Protein AF-A0A0F9F638-F1 (afdb_monomer_lite)

InterPro domains:
  IPR006597 Sel1-like repeat [PF08238] (1-35)
  IPR006597 Sel1-like repeat [SM00671] (1-35)
  IPR011990 Tetratricopeptide-like helical domain superfamily [G3DSA:1.25.40.10] (1-47)
  IPR052748 Integrated Stress Response Activator [PTHR45011] (2-45)

Sequence (47 aa):
SAQYNLGVCYKNGEGVKQDQKEAVRLYKLAADQGHADAKKRLAKMKK

Foldseek 3Di:
DVLQVVLVCLCVVPVHPNDNVSSLVSLVVCVVVVNPVSVVVNVVVVD

Organism: NCBI:txid412755

Radius of gyration: 9.46 Å; chains: 1; bounding box: 17×23×24 Å

Secondary structure (DSSP, 8-state):
-HHHHHHHHHHHTSSS---HHHHHHHHHHHHHTT-HHHHHHHHHHT-

Structure (mmCIF, N/CA/C/O backbone):
data_AF-A0A0F9F638-F1
#
_entry.id   AF-A0A0F9F638-F1
#
loop_
_atom_site.group_PDB
_atom_site.id
_atom_site.type_symbol
_atom_site.label_atom_id
_atom_site.label_alt_id
_atom_site.label_comp_id
_atom_site.label_asym_id
_atom_site.label_entity_id
_atom_site.label_seq_id
_atom_site.pdbx_PDB_ins_code
_atom_site.Cartn_x
_atom_site.Cartn_y
_atom_site.Cartn_z
_atom_site.occupancy
_atom_site.B_iso_or_equiv
_ato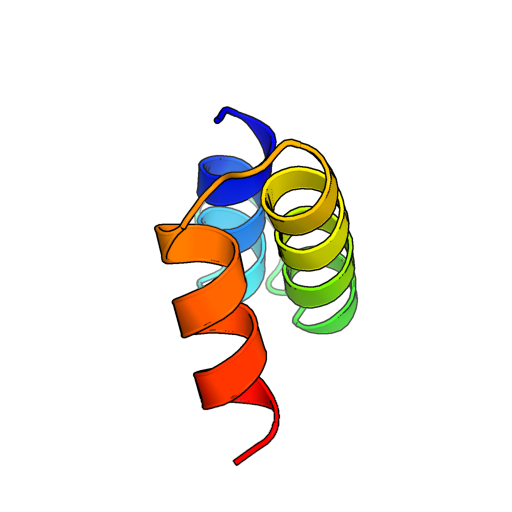m_site.auth_seq_id
_atom_site.auth_comp_id
_atom_site.auth_asym_id
_atom_site.auth_atom_id
_atom_site.pdbx_PDB_model_num
ATOM 1 N N . SER A 1 1 ? 6.840 4.631 -3.132 1.00 85.38 1 SER A N 1
ATOM 2 C CA . SER A 1 1 ? 5.796 5.628 -3.468 1.00 85.38 1 SER A CA 1
ATOM 3 C C . SER A 1 1 ? 5.124 6.172 -2.223 1.00 85.38 1 SER A C 1
ATOM 5 O O . SER A 1 1 ? 4.853 5.395 -1.313 1.00 85.38 1 SER A O 1
ATOM 7 N N . ALA A 1 2 ? 4.780 7.465 -2.203 1.00 94.12 2 ALA A N 1
ATOM 8 C CA . ALA A 1 2 ? 4.022 8.077 -1.102 1.00 94.12 2 ALA A CA 1
ATOM 9 C C . ALA A 1 2 ? 2.688 7.353 -0.835 1.00 94.12 2 ALA A C 1
ATOM 11 O O . ALA A 1 2 ? 2.333 7.104 0.310 1.00 94.12 2 ALA A O 1
ATOM 12 N 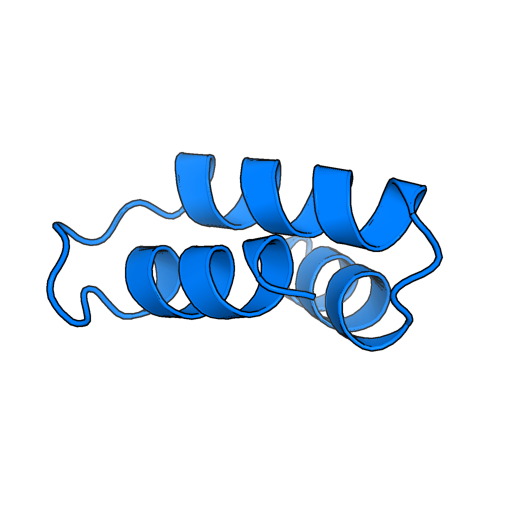N . GLN A 1 3 ? 2.012 6.906 -1.897 1.00 95.75 3 GLN A N 1
ATOM 13 C CA . GLN A 1 3 ? 0.783 6.109 -1.817 1.00 95.75 3 GLN A CA 1
ATOM 14 C C . GLN A 1 3 ? 0.977 4.785 -1.062 1.00 95.75 3 GLN A C 1
ATOM 16 O O . GLN A 1 3 ? 0.137 4.417 -0.253 1.00 95.75 3 GLN A O 1
ATOM 21 N N . TYR A 1 4 ? 2.096 4.080 -1.271 1.00 96.38 4 TYR A N 1
ATOM 22 C CA . TYR A 1 4 ? 2.378 2.841 -0.537 1.00 96.38 4 TYR A CA 1
ATOM 23 C C . TYR A 1 4 ? 2.544 3.116 0.961 1.00 96.38 4 TYR A C 1
ATOM 25 O O . TYR A 1 4 ? 1.934 2.426 1.772 1.00 96.38 4 TYR A O 1
ATOM 33 N N . ASN A 1 5 ? 3.308 4.149 1.323 1.00 96.06 5 ASN A N 1
ATOM 34 C CA . ASN A 1 5 ? 3.524 4.509 2.724 1.00 96.06 5 ASN A CA 1
ATOM 35 C C . ASN A 1 5 ? 2.215 4.936 3.394 1.00 96.06 5 ASN A C 1
ATOM 37 O O . ASN A 1 5 ? 1.891 4.432 4.462 1.00 96.06 5 ASN A O 1
ATOM 41 N N . LEU A 1 6 ? 1.408 5.763 2.724 1.00 95.62 6 LEU A N 1
ATOM 42 C CA . LEU A 1 6 ? 0.094 6.151 3.232 1.00 95.62 6 LEU A CA 1
ATOM 43 C C . LEU A 1 6 ? -0.832 4.933 3.383 1.00 95.62 6 LEU A C 1
ATOM 45 O O . LEU A 1 6 ? -1.545 4.819 4.375 1.00 95.62 6 LEU A O 1
ATOM 49 N N . GLY A 1 7 ? -0.773 3.978 2.450 1.00 96.56 7 GLY A N 1
ATOM 50 C CA . GLY A 1 7 ? -1.506 2.720 2.567 1.00 96.56 7 GLY A CA 1
ATOM 51 C C . GLY A 1 7 ? -1.074 1.895 3.782 1.00 96.56 7 GLY A C 1
ATOM 52 O O . GLY A 1 7 ? -1.917 1.293 4.439 1.00 96.56 7 GLY A O 1
ATOM 53 N N . VAL A 1 8 ? 0.221 1.898 4.129 1.00 95.88 8 VAL A N 1
ATOM 54 C CA . VAL A 1 8 ? 0.730 1.284 5.370 1.00 95.88 8 VAL A CA 1
ATOM 55 C C . VAL A 1 8 ? 0.197 2.012 6.603 1.00 95.88 8 VAL A C 1
ATOM 57 O O . VAL A 1 8 ? -0.295 1.343 7.508 1.00 95.88 8 VAL A O 1
ATOM 60 N N . CYS A 1 9 ? 0.198 3.346 6.609 1.00 96.62 9 CYS A N 1
ATOM 61 C CA . CYS A 1 9 ? -0.364 4.132 7.708 1.00 96.62 9 CYS A CA 1
ATOM 62 C C . CYS A 1 9 ? 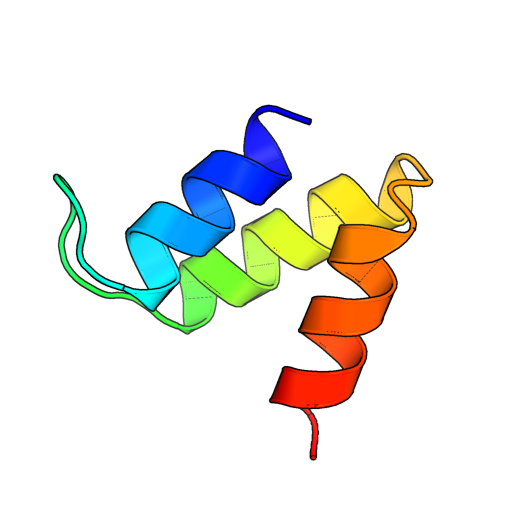-1.847 3.812 7.932 1.00 96.62 9 CYS A C 1
ATOM 64 O O . CYS A 1 9 ? -2.232 3.493 9.052 1.00 96.62 9 CYS A O 1
ATOM 66 N N . TYR A 1 10 ? -2.670 3.791 6.877 1.00 97.25 10 TYR A N 1
ATOM 67 C CA . TYR A 1 10 ? -4.084 3.403 6.985 1.00 97.25 10 TYR A CA 1
ATOM 68 C C . TYR A 1 10 ? -4.275 1.947 7.405 1.00 97.25 10 TYR A C 1
ATOM 70 O O . TYR A 1 10 ? -5.198 1.640 8.156 1.00 97.25 10 TYR A O 1
ATOM 78 N N . LYS A 1 11 ? -3.406 1.035 6.962 1.00 95.38 11 LYS A N 1
ATOM 79 C CA . LYS A 1 11 ? -3.462 -0.371 7.372 1.00 95.38 11 LYS A CA 1
ATOM 80 C C . LYS A 1 11 ? -3.176 -0.534 8.871 1.00 95.38 11 LYS A C 1
ATOM 82 O O . LYS A 1 11 ? -3.823 -1.361 9.509 1.00 95.38 11 LYS A O 1
ATOM 87 N N . ASN A 1 12 ? -2.211 0.215 9.401 1.00 94.62 12 ASN A N 1
ATOM 88 C CA . ASN A 1 12 ? -1.726 0.085 10.776 1.00 94.62 12 ASN A CA 1
ATOM 89 C C . ASN A 1 12 ? -2.382 1.074 11.758 1.00 94.62 12 ASN A C 1
ATOM 91 O O . ASN A 1 12 ? -2.215 0.927 12.963 1.00 94.62 12 ASN A O 1
ATOM 95 N N . GLY A 1 13 ? -3.098 2.086 11.263 1.00 95.62 13 GLY A N 1
ATOM 96 C CA . GLY A 1 13 ? -3.606 3.184 12.087 1.00 95.62 13 GLY A CA 1
ATOM 97 C C . GLY A 1 13 ? -2.517 4.148 12.580 1.00 95.62 13 GLY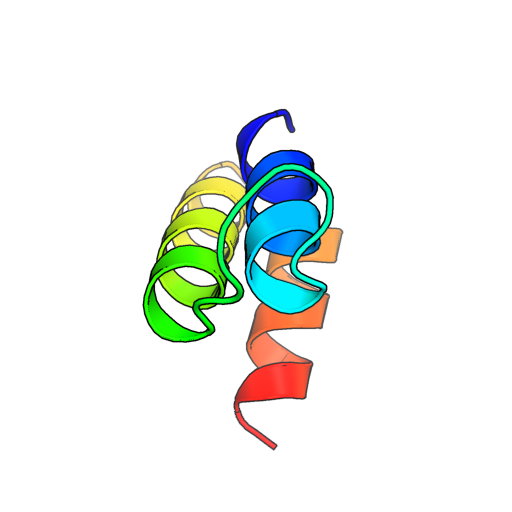 A C 1
ATOM 98 O O . GLY A 1 13 ? -2.660 4.753 13.639 1.00 95.62 13 GLY A O 1
ATOM 99 N N . GLU A 1 14 ? -1.405 4.282 11.852 1.00 94.19 14 GLU A N 1
ATOM 100 C CA . GLU A 1 14 ? -0.280 5.136 12.261 1.00 94.19 14 GLU A CA 1
ATOM 101 C C . GLU A 1 14 ? -0.522 6.586 11.838 1.00 94.19 14 GLU A C 1
ATOM 103 O O . GLU A 1 14 ? -0.444 6.922 10.656 1.00 94.19 14 GLU A O 1
ATOM 108 N N . GLY A 1 15 ? -0.854 7.448 12.803 1.00 93.12 15 GLY A N 1
ATOM 109 C CA . GLY A 1 15 ? -1.142 8.868 12.557 1.00 93.12 15 GLY A CA 1
ATOM 110 C C . GLY A 1 15 ? -2.458 9.131 11.812 1.00 93.12 15 GLY A C 1
ATOM 111 O O . GLY A 1 15 ? -2.832 10.283 11.612 1.00 93.12 15 GLY A O 1
ATOM 112 N N . VAL A 1 16 ? -3.181 8.076 11.430 1.00 93.44 16 VAL A N 1
ATOM 113 C CA . VAL A 1 16 ? -4.508 8.115 10.809 1.00 93.44 16 VAL A CA 1
ATOM 114 C C . VAL A 1 16 ? -5.393 7.051 11.441 1.00 93.44 16 VAL A C 1
ATOM 116 O O . VAL A 1 16 ? -4.907 6.057 11.974 1.00 93.44 16 VAL A O 1
ATOM 119 N N . LYS A 1 17 ? -6.714 7.220 11.355 1.00 95.81 17 LYS A N 1
ATOM 120 C CA . LYS A 1 17 ? -7.635 6.150 11.743 1.00 95.81 17 LYS A CA 1
ATOM 121 C C . LYS A 1 17 ? -7.399 4.938 10.842 1.00 95.81 17 LYS A C 1
ATOM 123 O O . LYS A 1 17 ? -7.347 5.083 9.621 1.00 95.81 17 LYS A O 1
ATOM 128 N N . GLN A 1 18 ? -7.272 3.760 11.447 1.00 96.81 18 GLN A N 1
ATOM 129 C CA 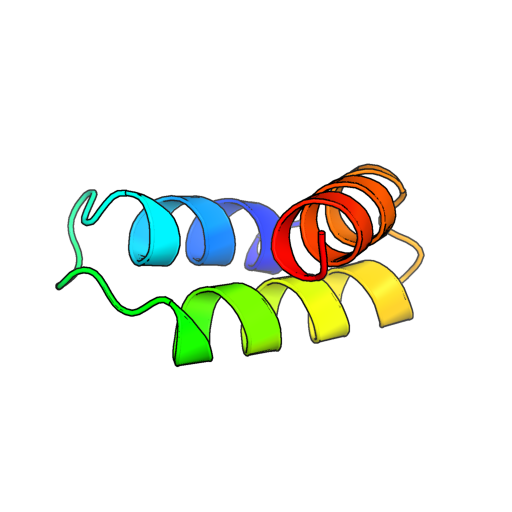. GLN A 1 18 ? -7.099 2.522 10.699 1.00 96.81 18 GLN A CA 1
ATOM 130 C C . GLN A 1 18 ? -8.277 2.314 9.738 1.00 96.81 18 GLN A C 1
ATOM 132 O O . GLN A 1 18 ? -9.436 2.293 10.156 1.00 96.81 18 GLN A O 1
ATOM 137 N N . ASP A 1 19 ? -7.966 2.131 8.458 1.00 96.94 19 ASP A N 1
ATOM 138 C CA . ASP A 1 19 ? -8.936 1.884 7.401 1.00 96.94 19 ASP A CA 1
ATOM 139 C C . ASP A 1 19 ? -8.334 0.962 6.334 1.00 96.94 19 ASP A C 1
ATOM 141 O O . ASP A 1 19 ? -7.502 1.346 5.508 1.00 96.94 19 ASP A O 1
ATOM 145 N N . GLN A 1 20 ? -8.781 -0.294 6.333 1.00 94.38 20 GLN A N 1
ATOM 146 C CA . GLN A 1 20 ? -8.306 -1.266 5.354 1.00 94.38 20 GLN A CA 1
ATOM 147 C C . GLN A 1 20 ? -8.772 -0.960 3.926 1.00 94.38 20 GLN A C 1
ATOM 149 O O . GLN A 1 20 ? -8.074 -1.326 2.979 1.00 94.38 20 GLN A O 1
ATOM 154 N N . LYS A 1 21 ? -9.918 -0.292 3.740 1.00 95.75 21 LYS A N 1
ATOM 155 C CA . LYS A 1 21 ? -10.421 0.047 2.402 1.00 95.75 21 LYS A CA 1
ATOM 156 C C . LYS A 1 21 ? -9.538 1.110 1.761 1.00 95.75 21 LYS A C 1
ATOM 158 O O . LYS A 1 21 ? -9.119 0.927 0.615 1.00 95.75 21 LYS A O 1
ATOM 163 N N . GLU A 1 22 ? -9.189 2.159 2.504 1.00 96.06 22 GLU A N 1
ATOM 164 C CA . GLU A 1 22 ? -8.248 3.176 2.015 1.00 96.06 22 GLU A CA 1
ATOM 165 C C . GLU A 1 22 ? -6.846 2.601 1.799 1.00 96.06 22 GLU A C 1
ATOM 167 O O . GLU A 1 22 ? -6.238 2.856 0.758 1.00 96.06 22 GLU A O 1
ATOM 172 N N . ALA A 1 23 ? -6.361 1.730 2.693 1.00 96.56 23 ALA A N 1
ATOM 173 C CA . ALA A 1 23 ? -5.090 1.035 2.487 1.00 96.56 23 ALA A CA 1
ATOM 174 C C . ALA A 1 23 ? -5.057 0.261 1.156 1.00 96.56 23 ALA A C 1
ATOM 176 O O . ALA A 1 23 ? -4.120 0.406 0.368 1.00 96.56 23 ALA A O 1
ATOM 177 N N . VAL A 1 24 ? -6.105 -0.518 0.859 1.00 96.25 24 VAL A N 1
ATOM 178 C CA . VAL A 1 24 ? -6.230 -1.258 -0.408 1.00 96.25 24 VAL A CA 1
ATOM 179 C C . VAL A 1 24 ? -6.300 -0.310 -1.606 1.00 96.25 24 VAL A C 1
ATOM 181 O O . VAL A 1 24 ? -5.664 -0.587 -2.626 1.00 96.25 24 VAL A O 1
ATOM 184 N N . ARG A 1 25 ? -7.034 0.807 -1.507 1.00 96.50 25 ARG A N 1
ATOM 185 C CA . ARG A 1 25 ? -7.125 1.814 -2.579 1.00 96.50 25 ARG A CA 1
ATOM 186 C C . ARG A 1 25 ? -5.752 2.399 -2.911 1.00 96.50 25 ARG A C 1
ATOM 188 O O . ARG A 1 25 ? -5.367 2.451 -4.078 1.00 96.50 25 ARG A O 1
ATOM 195 N N . LEU A 1 26 ? -4.990 2.765 -1.888 1.00 97.19 26 LEU A N 1
ATOM 196 C CA . LEU A 1 26 ? -3.653 3.335 -2.028 1.00 97.19 26 LEU A CA 1
ATOM 197 C C . LEU A 1 26 ? -2.629 2.317 -2.542 1.00 97.19 26 LEU A C 1
ATOM 199 O O . LEU A 1 26 ? -1.788 2.654 -3.377 1.00 97.19 26 LEU A O 1
ATOM 203 N N . TYR A 1 27 ? -2.727 1.056 -2.116 1.00 96.88 27 TYR A N 1
ATOM 204 C CA . TYR A 1 27 ? -1.908 -0.018 -2.675 1.00 96.88 27 TYR A CA 1
ATOM 205 C C . TYR A 1 27 ? -2.233 -0.313 -4.139 1.00 96.88 27 TYR A C 1
ATOM 207 O O . TYR A 1 27 ? -1.304 -0.592 -4.893 1.00 96.88 27 TYR A O 1
ATOM 215 N N . LYS A 1 28 ? -3.501 -0.229 -4.569 1.00 96.44 28 LYS A N 1
ATOM 216 C CA . LYS A 1 28 ? -3.850 -0.328 -5.998 1.00 96.44 28 LYS A CA 1
ATOM 217 C C . LYS A 1 28 ? -3.193 0.789 -6.795 1.00 96.44 28 LYS A C 1
ATOM 219 O O . LYS A 1 28 ? -2.471 0.496 -7.735 1.00 96.44 28 LYS A O 1
ATOM 224 N N . LEU A 1 29 ? -3.344 2.035 -6.352 1.00 96.69 29 LEU A N 1
ATOM 225 C CA . LEU A 1 29 ? -2.775 3.184 -7.055 1.00 96.69 29 LEU A CA 1
ATOM 226 C C . LEU A 1 29 ? -1.244 3.080 -7.176 1.00 96.69 29 LEU A C 1
ATOM 228 O O . LEU A 1 29 ? -0.687 3.270 -8.254 1.00 96.69 29 LEU A O 1
ATOM 232 N N . ALA A 1 30 ? -0.567 2.669 -6.099 1.00 96.69 30 ALA A N 1
ATOM 233 C CA . ALA A 1 30 ? 0.872 2.428 -6.131 1.00 96.69 30 ALA A CA 1
ATOM 234 C C . ALA A 1 30 ? 1.242 1.246 -7.049 1.00 96.69 30 ALA A C 1
ATOM 236 O O . ALA A 1 30 ? 2.242 1.305 -7.762 1.00 96.69 30 ALA A O 1
ATOM 237 N N . ALA A 1 31 ? 0.451 0.172 -7.049 1.00 96.38 31 ALA A N 1
ATOM 238 C CA . ALA A 1 31 ? 0.649 -0.979 -7.925 1.00 96.38 31 ALA A CA 1
ATOM 239 C C . ALA A 1 31 ? 0.470 -0.627 -9.411 1.00 96.38 31 ALA A C 1
ATOM 241 O O . ALA A 1 31 ? 1.240 -1.127 -10.236 1.00 96.38 31 ALA A O 1
ATOM 242 N N . ASP A 1 32 ? -0.492 0.237 -9.736 1.00 95.75 32 ASP A N 1
ATOM 243 C CA . ASP A 1 32 ? -0.762 0.726 -11.094 1.00 95.75 32 ASP A CA 1
ATOM 244 C C . ASP A 1 32 ? 0.398 1.587 -11.613 1.00 95.75 32 ASP A C 1
ATOM 246 O O . ASP A 1 32 ? 0.751 1.516 -12.786 1.00 95.75 32 ASP A O 1
ATOM 250 N N . GLN A 1 33 ? 1.091 2.297 -10.717 1.00 94.56 33 GLN A N 1
ATOM 251 C CA . GLN A 1 33 ? 2.343 3.012 -11.009 1.00 94.56 33 GLN A CA 1
ATOM 252 C C . GLN A 1 33 ? 3.582 2.096 -11.074 1.00 94.56 33 GLN A C 1
ATOM 254 O O . GLN A 1 33 ? 4.713 2.574 -11.122 1.00 94.56 33 GLN A O 1
ATOM 259 N N . GLY A 1 34 ? 3.402 0.774 -11.037 1.00 94.88 34 GLY A N 1
ATOM 260 C CA . GLY A 1 34 ? 4.497 -0.193 -11.126 1.00 94.88 34 GLY A CA 1
ATOM 261 C C . GLY A 1 34 ? 5.210 -0.491 -9.803 1.00 94.88 34 GLY A C 1
ATOM 262 O O . GLY A 1 34 ? 6.216 -1.198 -9.806 1.00 94.88 34 GLY A O 1
ATOM 263 N N . HIS A 1 35 ? 4.700 -0.033 -8.654 1.00 96.12 35 HIS A N 1
ATOM 264 C CA . HIS A 1 35 ? 5.331 -0.297 -7.358 1.00 96.12 35 HIS A CA 1
ATOM 265 C C . HIS A 1 35 ? 5.180 -1.773 -6.953 1.00 96.12 35 HIS A C 1
ATOM 267 O O . HIS A 1 35 ? 4.122 -2.221 -6.491 1.00 96.12 35 HIS A O 1
ATOM 273 N N . ALA A 1 36 ? 6.259 -2.546 -7.093 1.00 95.50 36 ALA A N 1
ATOM 274 C CA . ALA A 1 36 ? 6.260 -3.993 -6.870 1.00 95.50 36 ALA A CA 1
ATOM 275 C C . ALA A 1 36 ? 5.803 -4.391 -5.454 1.00 95.50 36 ALA A C 1
ATOM 277 O O . ALA A 1 36 ? 5.044 -5.351 -5.289 1.00 95.50 36 ALA A O 1
ATOM 278 N N . ASP A 1 37 ? 6.191 -3.633 -4.426 1.00 94.69 37 ASP A N 1
ATOM 279 C CA . ASP A 1 37 ? 5.787 -3.934 -3.048 1.00 94.69 37 ASP A CA 1
ATOM 280 C C . ASP A 1 37 ? 4.305 -3.687 -2.798 1.00 94.69 37 ASP A C 1
ATOM 282 O O . ASP A 1 37 ? 3.686 -4.400 -2.006 1.00 94.69 37 ASP A O 1
ATOM 286 N N . ALA A 1 38 ? 3.709 -2.736 -3.520 1.00 95.00 38 ALA A N 1
ATOM 287 C CA . ALA A 1 38 ? 2.281 -2.487 -3.423 1.00 95.00 38 ALA A CA 1
ATOM 288 C C . ALA A 1 38 ? 1.497 -3.652 -4.040 1.00 95.00 38 ALA A C 1
ATOM 290 O O . ALA A 1 38 ? 0.577 -4.163 -3.403 1.00 95.00 38 ALA A O 1
ATOM 291 N N . LYS A 1 39 ? 1.940 -4.176 -5.196 1.00 93.62 39 LYS A N 1
ATOM 292 C CA . LYS A 1 39 ? 1.388 -5.411 -5.790 1.00 93.62 39 LYS A CA 1
ATOM 293 C C . LYS A 1 39 ? 1.479 -6.597 -4.827 1.00 93.62 39 LYS A C 1
ATOM 295 O O . LYS A 1 39 ? 0.488 -7.295 -4.619 1.00 93.62 39 LYS A O 1
ATOM 300 N N . LYS A 1 40 ? 2.639 -6.801 -4.189 1.00 94.50 40 LYS A N 1
ATOM 301 C CA . LYS A 1 40 ? 2.833 -7.876 -3.197 1.00 94.50 40 LYS A CA 1
ATOM 302 C C . LYS A 1 40 ? 1.911 -7.717 -1.987 1.00 94.50 40 LYS A C 1
ATOM 304 O O . LYS A 1 40 ? 1.344 -8.704 -1.526 1.00 94.50 40 L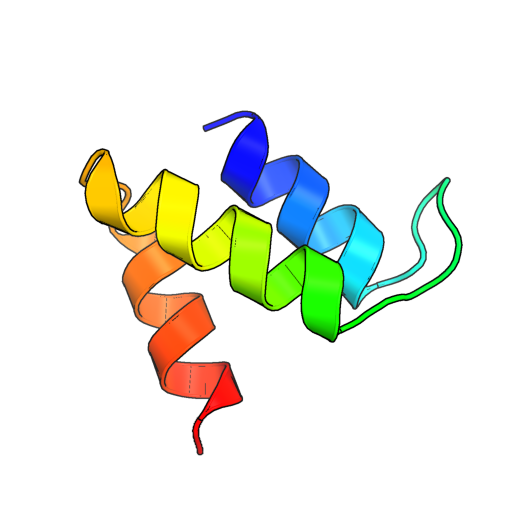YS A O 1
ATOM 309 N N . ARG A 1 41 ? 1.765 -6.500 -1.450 1.00 93.19 41 ARG A N 1
ATOM 310 C CA . ARG A 1 41 ? 0.865 -6.223 -0.315 1.00 93.19 41 ARG A CA 1
ATOM 311 C C . ARG A 1 41 ? -0.591 -6.444 -0.696 1.00 93.19 41 ARG A C 1
ATOM 313 O O . ARG A 1 41 ? -1.277 -7.163 0.021 1.00 93.19 41 ARG A O 1
ATOM 320 N N . LEU A 1 42 ? -1.018 -5.951 -1.855 1.00 91.94 42 LEU A N 1
ATOM 321 C CA . LEU A 1 42 ? -2.365 -6.177 -2.371 1.00 91.94 42 LEU A CA 1
ATOM 322 C C . LEU A 1 42 ? -2.677 -7.675 -2.519 1.00 91.94 42 LEU A C 1
ATOM 324 O O . LEU A 1 42 ? -3.751 -8.120 -2.131 1.00 91.94 42 LEU A O 1
ATOM 328 N N . ALA A 1 43 ? -1.730 -8.464 -3.035 1.00 91.44 43 ALA A N 1
ATOM 329 C CA . ALA A 1 43 ? -1.887 -9.911 -3.165 1.00 91.44 43 ALA A CA 1
ATOM 330 C C . ALA A 1 43 ? -1.985 -10.625 -1.805 1.00 91.44 43 ALA A C 1
ATOM 332 O O . ALA A 1 43 ? -2.749 -11.576 -1.678 1.00 91.44 43 ALA A O 1
ATOM 333 N N . LYS A 1 44 ? -1.247 -10.161 -0.786 1.00 88.50 44 LYS A N 1
ATOM 334 C CA . LYS A 1 44 ? -1.332 -10.699 0.583 1.00 88.50 44 LYS A CA 1
ATOM 335 C C . LYS A 1 44 ? -2.633 -10.338 1.297 1.00 88.50 44 LYS A C 1
ATOM 337 O O . LYS A 1 44 ? -3.056 -11.108 2.136 1.00 88.50 44 LYS A O 1
ATOM 342 N N . MET A 1 45 ? -3.240 -9.193 0.990 1.00 83.19 45 MET A N 1
ATOM 343 C CA . MET A 1 45 ? -4.506 -8.767 1.607 1.00 83.19 45 MET A CA 1
ATOM 344 C C . MET A 1 45 ? -5.740 -9.457 1.013 1.00 83.19 45 MET A C 1
ATOM 346 O O . MET A 1 45 ? -6.816 -9.374 1.590 1.00 83.19 45 MET A O 1
ATOM 350 N N . LYS A 1 46 ? -5.602 -10.083 -0.163 1.00 73.44 46 LYS A N 1
ATOM 351 C CA . LYS A 1 46 ? -6.661 -10.872 -0.814 1.00 73.44 46 LYS A CA 1
ATOM 352 C C . LYS A 1 46 ? -6.640 -12.357 -0.424 1.00 73.44 46 LYS A C 1
ATOM 354 O O . LYS A 1 46 ? -7.494 -13.098 -0.899 1.00 73.44 46 LYS A O 1
ATOM 359 N N . LYS A 1 47 ? -5.634 -12.781 0.340 1.00 59.69 47 LYS A N 1
ATOM 360 C CA . LYS A 1 47 ? -5.502 -14.131 0.892 1.00 59.69 47 LYS A CA 1
ATOM 361 C C . LYS A 1 47 ? -5.944 -14.114 2.343 1.00 59.69 47 LYS A C 1
ATOM 363 O O . LYS A 1 47 ? -6.513 -15.139 2.756 1.00 59.69 47 LYS A O 1
#

pLDDT: mean 93.56, std 6.48, range [59.69, 97.25]